Protein AF-A0A392UPU9-F1 (afdb_monomer)

Secondary structure (DSSP, 8-state):
--HHHHHHHHHHHHHHHHHHHHHHHHT---GGGSHHHHH-TTTS-S---SSPPP-------PPP-

Mean predicted aligned error: 13.66 Å

Organism: NCBI:txid97028

Radius of gyration: 23.84 Å; Cα contacts (8 Å, |Δi|>4): 9; chains: 1; bounding box: 49×49×51 Å

Solvent-accessible surface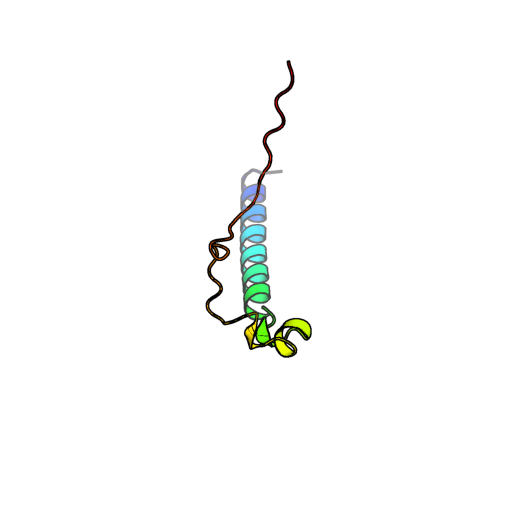 area (backbone atoms only — not comparable to full-atom values): 4353 Å² total; per-residue (Å²): 138,55,78,66,57,57,53,50,56,53,50,54,51,51,53,53,48,52,53,51,50,49,54,51,59,72,62,50,69,54,66,72,69,37,67,72,38,59,76,38,56,86,79,64,49,97,77,70,66,94,62,75,76,94,70,93,76,93,79,84,86,86,83,79,137

Nearest PDB structures (foldseek):
  6kgx-assembly1_b8  TM=4.783E-01  e=9.760E+00  Porphyridium purpureum

Foldseek 3Di:
DDPVVVVVVVVVVVVVVVVVVVVVVVVPDPPCNPPVCVVPVVVCDVDDDPDDPDDDDDDDDDDDD

pLDDT: mean 82.04, std 9.6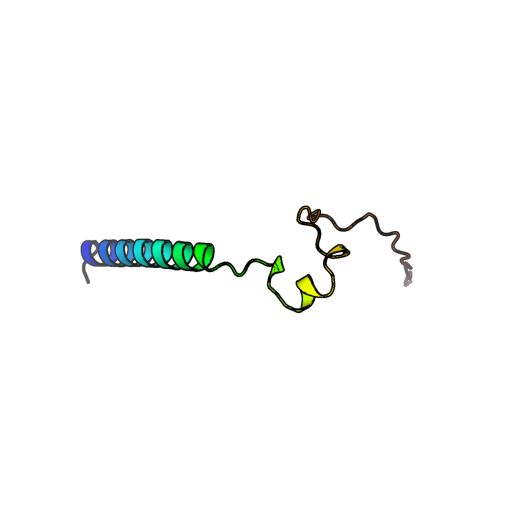6, range [61.53, 96.31]

Sequence (65 aa):
MSTKQVKESVKEQAELFAVFASLKLESKVKVEELPVVREFPDVFPGNVSDVPPEREVEFTIDLVP

Structure (mmCIF, N/CA/C/O backbone):
data_AF-A0A392UPU9-F1
#
_entry.id   AF-A0A392UPU9-F1
#
loop_
_atom_site.group_PDB
_atom_site.id
_atom_site.type_symbol
_atom_site.label_atom_id
_atom_site.label_alt_id
_atom_site.label_comp_id
_atom_site.label_asym_id
_atom_site.label_entity_id
_atom_site.label_seq_id
_atom_site.pdbx_PDB_ins_code
_atom_site.Cartn_x
_atom_site.Cartn_y
_atom_site.Cartn_z
_atom_site.occupancy
_atom_site.B_iso_or_equiv
_atom_site.auth_seq_id
_atom_site.auth_comp_id
_atom_site.auth_asym_id
_atom_site.auth_atom_id
_atom_site.pdbx_PDB_model_num
ATOM 1 N N . MET A 1 1 ? -32.582 28.670 1.138 1.00 61.53 1 MET A N 1
ATOM 2 C CA . MET A 1 1 ? -31.547 27.948 1.915 1.00 61.53 1 MET A CA 1
ATOM 3 C C . MET A 1 1 ? -30.677 28.960 2.647 1.00 61.53 1 MET A C 1
ATOM 5 O O . MET A 1 1 ? -30.290 29.946 2.034 1.00 61.53 1 MET A O 1
ATOM 9 N N . SER A 1 2 ? -30.421 28.760 3.943 1.00 87.81 2 SER A N 1
ATOM 10 C CA . SER A 1 2 ? -29.591 29.652 4.775 1.00 87.81 2 SER A CA 1
ATOM 11 C C . SER A 1 2 ? -28.159 29.127 4.868 1.00 87.81 2 SER A C 1
ATOM 13 O O . SER A 1 2 ? -27.947 27.918 4.938 1.00 87.81 2 SER A O 1
ATOM 15 N N . THR A 1 3 ? -27.178 30.026 4.934 1.00 82.38 3 THR A N 1
ATOM 16 C CA . THR A 1 3 ? -25.749 29.687 5.064 1.00 82.38 3 THR A CA 1
ATOM 17 C C . THR A 1 3 ? -25.439 28.859 6.312 1.00 82.38 3 THR A C 1
ATOM 19 O O . THR A 1 3 ? -24.485 28.086 6.307 1.00 82.38 3 THR A O 1
ATOM 22 N N . LYS A 1 4 ? -26.254 28.979 7.368 1.00 89.88 4 LYS A N 1
ATOM 23 C CA . LYS A 1 4 ? -26.138 28.157 8.581 1.00 89.88 4 LYS A CA 1
ATOM 24 C C . LYS A 1 4 ? -26.479 26.690 8.307 1.00 89.88 4 LYS A C 1
ATOM 26 O O . LYS A 1 4 ? -25.699 25.821 8.667 1.00 89.88 4 LYS A O 1
ATOM 31 N N . GLN A 1 5 ? -27.574 26.441 7.587 1.00 89.31 5 GLN A N 1
ATOM 32 C CA . GLN A 1 5 ? -28.012 25.083 7.251 1.00 89.31 5 GLN A CA 1
ATOM 33 C C . GLN A 1 5 ? -27.021 24.374 6.325 1.00 89.31 5 GLN A C 1
ATOM 35 O O . GLN A 1 5 ? -26.712 23.211 6.534 1.00 89.31 5 GLN A O 1
ATOM 40 N N . VAL A 1 6 ? -26.451 25.091 5.348 1.00 90.12 6 VAL A N 1
ATOM 41 C CA . VAL A 1 6 ? -25.434 24.518 4.447 1.00 90.12 6 VAL A CA 1
ATOM 42 C C . VAL A 1 6 ? -24.199 24.048 5.224 1.00 90.12 6 VAL A C 1
ATOM 44 O O . VAL A 1 6 ? -23.679 22.971 4.958 1.00 90.12 6 VAL A O 1
ATOM 47 N N . LYS A 1 7 ? -23.733 24.833 6.205 1.00 88.06 7 LYS A N 1
ATOM 48 C CA . LYS A 1 7 ? -22.572 24.463 7.031 1.00 88.06 7 LYS A CA 1
ATOM 49 C C . LYS A 1 7 ? -22.849 23.259 7.928 1.00 88.06 7 LYS A C 1
ATOM 51 O O . LYS A 1 7 ? -21.959 22.439 8.123 1.00 88.06 7 LYS A O 1
ATOM 56 N N . GLU A 1 8 ? -24.059 23.170 8.462 1.00 92.94 8 GLU A N 1
ATOM 57 C CA . GLU A 1 8 ? -24.486 22.067 9.320 1.00 92.94 8 GLU A CA 1
ATOM 58 C C . GLU A 1 8 ? -24.551 20.747 8.540 1.00 92.94 8 GLU A C 1
ATOM 60 O O . GLU A 1 8 ? -23.924 19.777 8.956 1.00 92.94 8 GLU A O 1
ATOM 65 N N . SER A 1 9 ? -25.144 20.749 7.339 1.00 79.94 9 SER A N 1
ATOM 66 C CA . SER A 1 9 ? -25.178 19.561 6.471 1.00 79.94 9 SER A CA 1
ATOM 67 C C . SER A 1 9 ? -23.787 19.097 6.030 1.00 79.94 9 SER A C 1
ATOM 69 O O . SER A 1 9 ? -23.524 17.900 5.967 1.00 79.94 9 SER A O 1
ATOM 71 N N . VAL A 1 10 ? -22.868 20.029 5.745 1.00 93.00 10 VAL A N 1
ATOM 72 C CA . VAL A 1 10 ? -21.476 19.679 5.404 1.00 93.00 10 VAL A CA 1
ATOM 73 C C . VAL A 1 10 ? -20.760 19.044 6.598 1.00 93.00 10 VAL A C 1
ATOM 75 O O . VAL A 1 10 ? -19.997 18.095 6.418 1.00 93.00 10 VAL A O 1
ATOM 78 N N . LYS A 1 11 ? -21.010 19.536 7.817 1.00 93.19 11 LYS A N 1
ATOM 79 C CA . LYS A 1 11 ? -20.430 18.968 9.038 1.00 93.19 11 LYS A CA 1
ATOM 80 C C . LYS A 1 11 ? -20.949 17.550 9.297 1.00 93.19 11 LYS A C 1
ATOM 82 O O . LYS A 1 11 ? -20.132 16.656 9.497 1.00 93.19 11 LYS A O 1
ATOM 87 N N . GLU A 1 12 ? -22.262 17.332 9.230 1.00 95.38 12 GLU A N 1
ATOM 88 C CA . GLU A 1 12 ? -22.853 15.989 9.367 1.00 95.38 12 GLU A CA 1
ATOM 89 C C . GLU A 1 12 ? -22.296 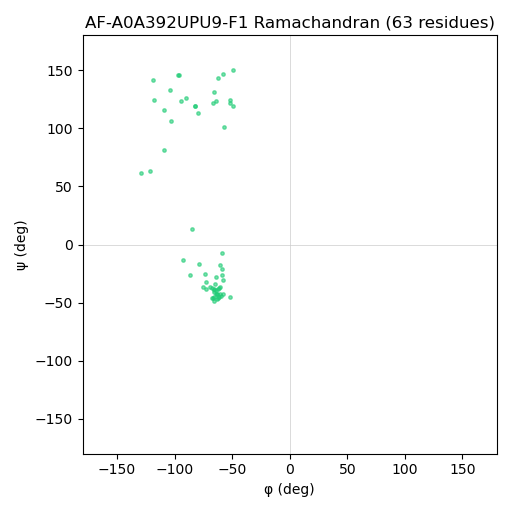15.017 8.323 1.00 95.38 12 GLU A C 1
ATOM 91 O O . GLU A 1 12 ? -21.943 13.884 8.644 1.00 95.38 12 GLU A O 1
ATOM 96 N N . GLN A 1 13 ? -22.154 15.465 7.072 1.00 93.62 13 GLN A N 1
ATOM 97 C CA . GLN A 1 13 ? -21.601 14.635 6.007 1.00 93.62 13 GLN A CA 1
ATOM 98 C C . GLN A 1 13 ? -20.132 14.259 6.264 1.00 93.62 13 GLN A C 1
ATOM 100 O O . GLN A 1 13 ? -19.734 13.125 5.992 1.00 93.62 13 GLN A O 1
ATOM 105 N N . ALA A 1 14 ? -19.329 15.185 6.797 1.00 94.38 14 ALA A N 1
ATOM 106 C CA . ALA A 1 14 ? -17.939 14.920 7.155 1.00 94.38 14 ALA A CA 1
ATOM 107 C C . ALA A 1 14 ? -17.827 13.907 8.307 1.00 94.38 14 ALA A C 1
ATOM 109 O O . ALA A 1 14 ? -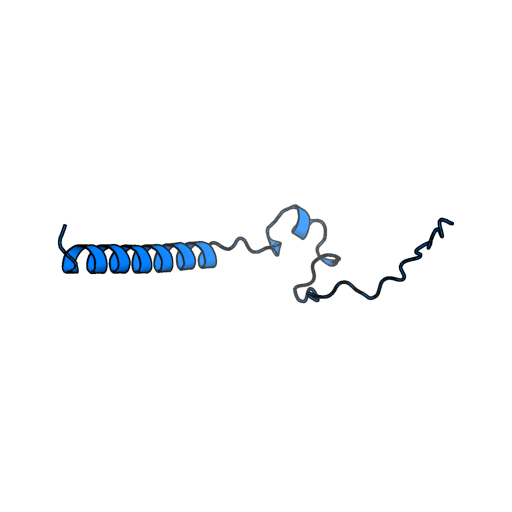16.991 13.004 8.252 1.00 94.38 14 ALA A O 1
ATOM 110 N N . GLU A 1 15 ? -18.689 14.019 9.319 1.00 94.88 15 GLU A N 1
ATOM 111 C CA . GLU A 1 15 ? -18.748 13.074 10.440 1.00 94.88 15 GLU A CA 1
ATOM 112 C C . GLU A 1 15 ? -19.186 11.679 9.975 1.00 94.88 15 GLU A C 1
ATOM 114 O O . GLU A 1 15 ? -18.534 10.684 10.300 1.00 94.88 15 GLU A O 1
ATOM 119 N N . LEU A 1 16 ? -20.222 11.599 9.133 1.00 96.31 16 LEU A N 1
ATOM 120 C CA . LEU A 1 16 ? -20.679 10.341 8.540 1.00 96.31 16 LEU A CA 1
ATOM 121 C C . LEU A 1 16 ? -19.570 9.674 7.711 1.00 96.31 16 LEU A C 1
ATOM 123 O O . LEU A 1 16 ? -19.348 8.466 7.814 1.00 96.31 16 LEU A O 1
ATOM 127 N N . PHE A 1 17 ? -18.854 10.461 6.905 1.00 93.88 17 PHE A N 1
ATOM 128 C CA . PHE A 1 17 ? -17.728 9.971 6.115 1.00 93.88 17 PHE A CA 1
ATOM 129 C C . PHE A 1 17 ? -16.596 9.447 7.002 1.00 93.88 17 PHE A C 1
ATOM 131 O O . PHE A 1 17 ? -16.056 8.379 6.717 1.00 93.88 17 PHE A O 1
ATOM 138 N N . ALA A 1 18 ? -16.260 10.153 8.085 1.00 94.62 18 ALA A N 1
ATOM 139 C CA . ALA A 1 18 ? -15.232 9.716 9.024 1.00 94.62 18 ALA A CA 1
ATOM 140 C C . ALA A 1 18 ? -15.598 8.375 9.678 1.00 94.62 18 ALA A C 1
ATOM 142 O O . ALA A 1 18 ? -14.772 7.465 9.711 1.00 94.62 18 ALA A O 1
ATOM 143 N N . VAL A 1 19 ? -16.847 8.210 10.124 1.00 95.25 19 VAL A N 1
ATOM 144 C CA . VAL A 1 19 ? -17.335 6.940 10.686 1.00 95.25 19 VAL A CA 1
ATOM 145 C C . VAL A 1 19 ? -17.289 5.822 9.643 1.00 95.25 19 VAL A C 1
ATOM 147 O O . VAL A 1 19 ? -16.787 4.736 9.928 1.00 95.25 19 VAL A O 1
ATOM 150 N N . PHE A 1 20 ? -17.750 6.082 8.418 1.00 90.88 20 PHE A N 1
ATOM 151 C CA . PHE A 1 20 ? -17.722 5.095 7.337 1.00 90.88 20 PHE A CA 1
ATOM 152 C C . PHE A 1 20 ? -16.294 4.678 6.961 1.00 90.88 20 PHE A C 1
ATOM 154 O O . PHE A 1 20 ? -16.026 3.492 6.770 1.00 90.88 20 PHE A O 1
ATOM 161 N N . ALA A 1 21 ? -15.367 5.634 6.880 1.00 88.94 21 ALA A N 1
ATOM 162 C CA . ALA A 1 21 ? -13.962 5.365 6.606 1.00 88.94 21 ALA A CA 1
ATOM 163 C C . ALA A 1 21 ? -13.320 4.532 7.724 1.00 88.94 21 ALA A C 1
ATOM 165 O O . ALA A 1 21 ? -12.617 3.572 7.416 1.00 88.94 21 ALA A O 1
ATOM 166 N N . SER A 1 22 ? -13.610 4.836 8.993 1.00 88.38 22 SER A N 1
ATOM 167 C CA . SER A 1 22 ? -13.139 4.052 10.142 1.00 88.38 22 SER A CA 1
ATOM 168 C C . SER A 1 22 ? -13.686 2.626 10.127 1.00 88.38 22 SER A C 1
ATOM 170 O O . SER A 1 22 ? -12.910 1.684 10.225 1.00 88.38 22 SER A O 1
ATOM 172 N N . LEU A 1 23 ? -14.988 2.441 9.887 1.00 87.25 23 LEU A N 1
ATOM 173 C CA . LEU A 1 23 ? -15.596 1.110 9.747 1.00 87.25 23 LEU A CA 1
ATOM 174 C C . LEU A 1 23 ? -14.992 0.325 8.570 1.00 87.25 23 LEU A C 1
ATOM 176 O O . LEU A 1 23 ? -14.796 -0.889 8.641 1.00 87.25 23 LEU A O 1
ATOM 180 N N . LYS A 1 24 ? -14.667 1.010 7.468 1.00 80.69 24 LYS A N 1
ATOM 181 C CA . LYS A 1 24 ? -14.016 0.399 6.301 1.00 80.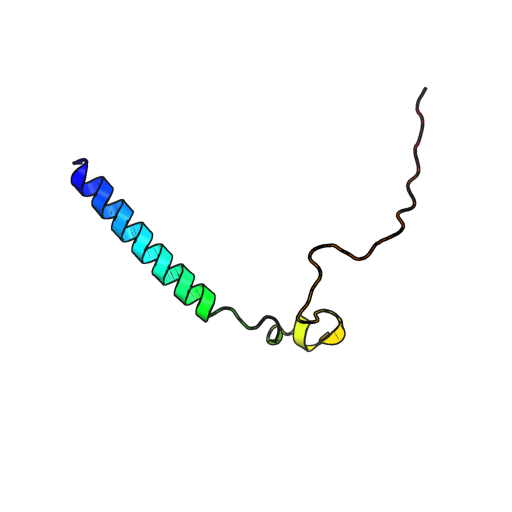69 24 LYS A CA 1
ATOM 182 C C . LYS A 1 24 ? -12.545 0.053 6.562 1.00 80.69 24 LYS A C 1
ATOM 184 O O . LYS A 1 24 ? -12.039 -0.922 6.017 1.00 80.69 24 LYS A O 1
ATOM 189 N N . LEU A 1 25 ? -11.868 0.839 7.395 1.00 78.19 25 LEU A N 1
ATOM 190 C CA . LEU A 1 25 ? -10.502 0.585 7.844 1.00 78.19 25 LEU A CA 1
ATOM 191 C C . LEU A 1 25 ? -10.446 -0.577 8.847 1.00 78.19 25 LEU A C 1
ATOM 193 O O . LEU A 1 25 ? -9.536 -1.395 8.769 1.00 78.19 25 LEU A O 1
ATOM 197 N N . GLU A 1 26 ? -11.428 -0.686 9.742 1.00 71.31 26 GLU A N 1
ATOM 198 C CA . GLU A 1 26 ? -11.582 -1.816 10.670 1.00 71.31 26 GLU A CA 1
ATOM 199 C C . GLU A 1 26 ? -11.971 -3.108 9.942 1.00 71.31 26 GLU A C 1
ATOM 201 O O . GLU A 1 26 ? -11.484 -4.184 10.280 1.00 71.31 26 GLU A O 1
ATOM 206 N N . SER A 1 27 ? -12.796 -3.004 8.896 1.00 66.81 27 SER A N 1
ATOM 207 C CA . SER A 1 27 ? -13.139 -4.118 8.000 1.00 66.81 27 SER A CA 1
ATOM 208 C C . SER A 1 27 ? -12.126 -4.340 6.879 1.00 66.81 27 SER A C 1
ATOM 210 O O . SER A 1 27 ? -12.420 -5.080 5.936 1.00 66.81 27 SER A O 1
ATOM 212 N N . LYS A 1 28 ? -10.936 -3.723 6.956 1.00 65.12 28 LYS A N 1
ATOM 213 C CA . LYS A 1 28 ? -9.835 -4.007 6.036 1.00 65.12 28 LYS A CA 1
ATOM 214 C C . LYS A 1 28 ? -9.546 -5.501 6.134 1.00 65.12 28 LYS A C 1
ATOM 216 O O . LYS A 1 28 ? -8.921 -5.955 7.089 1.00 65.12 28 LYS A O 1
ATOM 221 N N . VAL A 1 29 ? -10.048 -6.250 5.150 1.00 66.81 29 VAL A N 1
ATOM 222 C CA . VAL A 1 29 ? -9.723 -7.661 4.953 1.00 66.81 29 VAL A CA 1
ATOM 223 C C . VAL A 1 29 ? -8.213 -7.723 5.020 1.00 66.81 29 VAL A C 1
ATOM 225 O O . VAL A 1 29 ? -7.534 -7.012 4.267 1.00 66.81 29 VAL A O 1
ATOM 228 N N . LYS A 1 30 ? -7.699 -8.481 5.990 1.00 73.62 30 LYS A N 1
ATOM 229 C CA . LYS A 1 30 ? -6.264 -8.716 6.091 1.00 73.62 30 LYS A CA 1
ATOM 230 C C . LYS A 1 30 ? -5.840 -9.189 4.714 1.00 73.62 30 LYS A C 1
ATOM 232 O O . LYS A 1 30 ? -6.464 -10.087 4.156 1.00 73.62 30 LYS A O 1
ATOM 237 N N . VAL A 1 31 ? -4.877 -8.517 4.102 1.00 75.69 31 VAL A N 1
ATOM 238 C CA . VAL A 1 31 ? -4.467 -8.834 2.726 1.00 75.69 31 VAL A CA 1
ATOM 239 C C . VAL A 1 31 ? -4.023 -10.299 2.664 1.00 75.69 31 VAL A C 1
ATOM 241 O O . VAL A 1 31 ? -4.295 -10.993 1.693 1.00 75.69 31 VAL A O 1
ATOM 244 N N . GLU A 1 32 ? -3.493 -10.790 3.781 1.00 75.44 32 GLU A N 1
ATOM 245 C CA . GLU A 1 32 ? -3.142 -12.169 4.097 1.00 75.44 32 GLU A CA 1
ATOM 246 C C . GLU A 1 32 ? -4.328 -13.154 4.069 1.00 75.44 32 GLU A C 1
ATOM 248 O O . GLU A 1 32 ? -4.107 -14.357 4.022 1.00 75.44 32 GLU A O 1
ATOM 253 N N . GLU A 1 33 ? -5.580 -12.692 4.116 1.00 80.44 33 GLU A N 1
ATOM 254 C CA . GLU A 1 33 ? -6.794 -13.518 4.020 1.00 80.44 33 GLU A CA 1
ATOM 255 C C . GLU A 1 33 ? -7.312 -13.645 2.577 1.00 80.44 33 GLU A C 1
ATOM 257 O O . GLU A 1 33 ? -8.132 -14.527 2.300 1.00 80.44 33 GLU A O 1
ATOM 262 N N . LEU A 1 34 ? -6.822 -12.821 1.640 1.00 85.06 34 LEU A N 1
ATOM 263 C CA . LEU A 1 34 ? -7.187 -12.925 0.2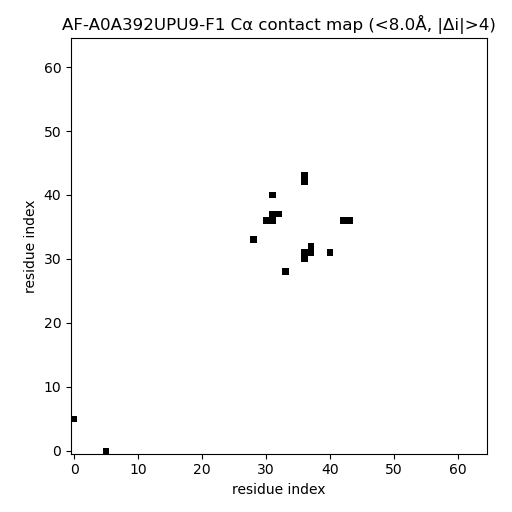26 1.00 85.06 34 LEU A CA 1
ATOM 264 C C . LEU A 1 34 ? -6.666 -14.256 -0.348 1.00 85.06 34 LEU A C 1
ATOM 266 O O . LEU A 1 34 ? -5.483 -14.552 -0.176 1.00 85.06 34 LEU A O 1
ATOM 270 N N . PRO A 1 35 ? -7.489 -15.048 -1.068 1.00 84.69 35 PRO A N 1
ATOM 271 C CA . PRO A 1 35 ? -7.096 -16.374 -1.559 1.00 84.69 35 PRO A CA 1
ATOM 272 C C . PRO A 1 35 ? -5.772 -16.372 -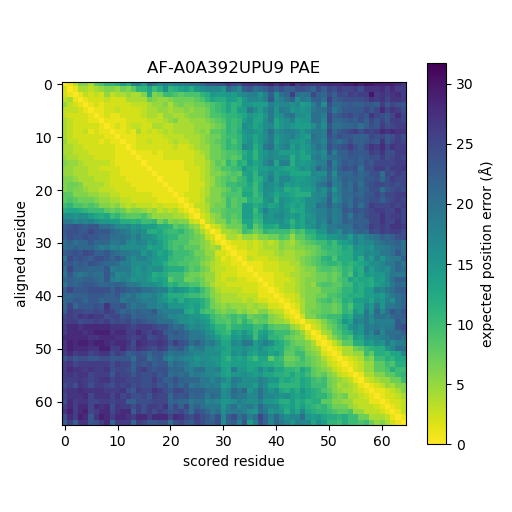2.330 1.00 84.69 35 PRO A C 1
ATOM 274 O O . PRO A 1 35 ? -4.879 -17.152 -2.026 1.00 84.69 35 PRO A O 1
ATOM 277 N N . VAL A 1 36 ? -5.601 -15.401 -3.230 1.00 85.12 36 VAL A N 1
ATOM 278 C CA . VAL A 1 36 ? -4.369 -15.233 -4.011 1.00 85.12 36 VAL A CA 1
ATOM 279 C C . VAL A 1 36 ? -3.144 -14.960 -3.132 1.00 85.12 36 VAL A C 1
ATOM 281 O O . VAL A 1 36 ? -2.070 -15.473 -3.397 1.00 85.12 36 VAL A O 1
ATOM 284 N N . VAL A 1 37 ? -3.277 -14.200 -2.045 1.00 83.31 37 VAL A N 1
ATOM 285 C CA . VAL A 1 37 ? -2.144 -13.903 -1.152 1.00 83.31 37 VAL A CA 1
ATOM 286 C C . VAL A 1 37 ? -1.809 -15.122 -0.291 1.00 83.31 37 VAL A C 1
ATOM 288 O O . VAL A 1 37 ? -0.638 -15.414 -0.069 1.00 83.31 37 VAL A O 1
ATOM 291 N N . ARG A 1 38 ? -2.827 -15.885 0.135 1.00 83.19 38 ARG A N 1
ATOM 292 C CA . ARG A 1 38 ? -2.656 -17.145 0.882 1.00 83.19 38 ARG A CA 1
ATOM 293 C C . ARG A 1 38 ? -1.978 -18.238 0.065 1.00 83.19 38 ARG A C 1
ATOM 295 O O . ARG A 1 38 ? -1.264 -19.053 0.640 1.00 83.19 38 ARG A O 1
ATOM 302 N N . GLU A 1 39 ? -2.228 -18.276 -1.240 1.00 90.25 39 GLU A N 1
ATOM 303 C CA . GLU A 1 39 ? -1.592 -19.215 -2.172 1.00 90.25 39 GLU A CA 1
ATOM 304 C C . GLU A 1 39 ? -0.125 -18.853 -2.454 1.00 90.25 39 GLU A C 1
ATOM 306 O O . GLU A 1 39 ? 0.677 -19.740 -2.741 1.00 90.25 39 GLU A O 1
ATOM 311 N N . PHE A 1 40 ? 0.241 -17.572 -2.313 1.00 85.88 40 PHE A N 1
ATOM 312 C CA . PHE A 1 40 ? 1.582 -17.052 -2.595 1.00 85.88 40 PHE A CA 1
ATOM 313 C C . PHE A 1 40 ? 2.157 -16.222 -1.424 1.00 85.88 40 PHE A C 1
ATOM 315 O O . PHE A 1 40 ? 2.462 -15.038 -1.601 1.00 85.88 40 PHE A O 1
ATOM 322 N N . PRO A 1 41 ? 2.349 -16.817 -0.228 1.00 77.31 41 PRO A N 1
ATOM 323 C CA . PRO A 1 41 ? 2.777 -16.081 0.966 1.00 77.31 41 PRO A CA 1
ATOM 324 C C . PRO A 1 41 ? 4.182 -15.467 0.834 1.00 77.31 41 PRO A C 1
ATOM 326 O O . PRO A 1 41 ? 4.450 -14.422 1.421 1.00 77.31 41 PRO A O 1
ATOM 329 N N . ASP A 1 42 ? 5.057 -16.063 0.020 1.00 77.81 42 ASP A N 1
ATOM 330 C CA . ASP A 1 42 ? 6.428 -15.582 -0.206 1.00 77.81 42 ASP A CA 1
ATOM 331 C C . ASP A 1 42 ? 6.506 -14.393 -1.185 1.00 77.81 42 ASP A C 1
ATOM 333 O O . ASP A 1 42 ? 7.520 -13.698 -1.245 1.00 77.81 42 ASP A O 1
ATOM 337 N N . VAL A 1 43 ? 5.444 -14.147 -1.965 1.00 78.00 43 VAL A N 1
ATOM 338 C CA . VAL A 1 43 ? 5.393 -13.081 -2.987 1.00 78.00 43 VAL A CA 1
ATOM 339 C C . VAL A 1 43 ? 4.954 -11.742 -2.391 1.00 78.00 43 VAL A C 1
ATOM 341 O O . VAL A 1 43 ? 5.324 -10.686 -2.903 1.00 78.00 43 VAL A O 1
ATOM 344 N N . PHE A 1 44 ? 4.199 -11.774 -1.291 1.00 71.88 44 PHE A N 1
ATOM 345 C CA . PHE A 1 44 ? 3.661 -10.588 -0.621 1.00 71.88 44 PHE A CA 1
ATOM 346 C C . PHE A 1 44 ? 4.134 -10.506 0.840 1.00 71.88 44 PHE A C 1
ATOM 348 O O . PHE A 1 44 ? 3.315 -10.571 1.759 1.00 71.88 44 PHE A O 1
ATOM 355 N N . PRO A 1 45 ? 5.450 -10.372 1.0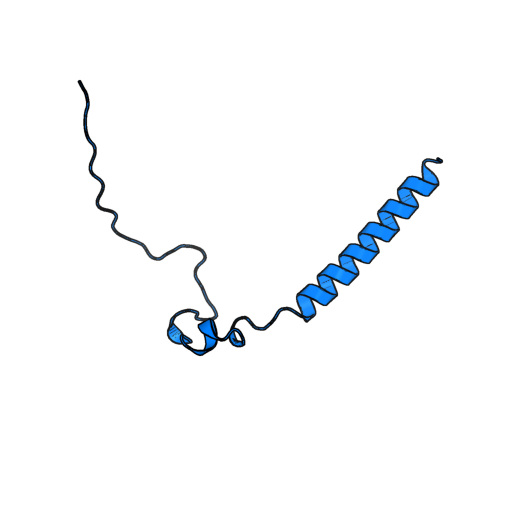94 1.00 67.25 45 PRO A N 1
ATOM 356 C CA . PRO A 1 45 ? 5.946 -10.155 2.446 1.00 67.25 45 PRO A CA 1
ATOM 357 C C . PRO A 1 45 ? 5.399 -8.827 2.987 1.00 67.25 45 PRO A C 1
ATOM 359 O O . PRO A 1 45 ? 5.312 -7.844 2.257 1.00 67.25 45 PRO A O 1
ATOM 362 N N . GLY A 1 46 ? 5.075 -8.762 4.282 1.00 67.31 46 GLY A N 1
ATOM 363 C CA . GLY A 1 46 ? 4.483 -7.569 4.918 1.00 67.31 46 GLY A CA 1
ATOM 364 C C . GLY A 1 46 ? 5.313 -6.272 4.822 1.00 67.31 46 GLY A C 1
ATOM 365 O O . GLY A 1 46 ? 4.820 -5.210 5.184 1.00 67.31 46 GLY A O 1
ATOM 366 N N . ASN A 1 47 ? 6.547 -6.352 4.312 1.00 68.12 47 ASN A N 1
ATOM 367 C CA . ASN A 1 47 ? 7.364 -5.232 3.849 1.00 68.12 47 ASN A CA 1
ATOM 368 C C . ASN A 1 47 ? 7.472 -5.293 2.319 1.00 68.12 47 ASN A C 1
ATOM 370 O O . ASN A 1 47 ? 8.459 -5.793 1.777 1.00 68.12 47 ASN A O 1
ATOM 374 N N . VAL A 1 48 ? 6.459 -4.802 1.611 1.00 64.38 48 VAL A N 1
ATOM 375 C CA . VAL A 1 48 ? 6.574 -4.565 0.168 1.00 64.38 48 VAL A CA 1
ATOM 376 C C . VAL A 1 48 ? 7.274 -3.218 -0.005 1.00 64.38 48 VAL A C 1
ATOM 378 O O . VAL A 1 48 ? 6.787 -2.206 0.490 1.00 64.38 48 VAL A O 1
ATOM 381 N N . SER A 1 49 ? 8.439 -3.194 -0.653 1.00 61.94 49 SER A N 1
ATOM 382 C CA . SER A 1 49 ? 9.067 -1.933 -1.064 1.00 61.94 49 SER A CA 1
ATOM 383 C C . SER A 1 49 ? 8.158 -1.258 -2.092 1.00 61.94 49 SER A C 1
ATOM 385 O O . SER A 1 49 ? 7.855 -1.865 -3.118 1.00 61.94 49 SER A O 1
ATOM 387 N N . ASP A 1 50 ? 7.741 -0.012 -1.841 1.00 67.00 50 ASP A N 1
ATOM 388 C CA . ASP A 1 50 ? 6.955 0.791 -2.799 1.00 67.00 50 ASP A CA 1
ATOM 389 C C . ASP A 1 50 ? 7.695 0.988 -4.134 1.00 67.00 50 ASP A C 1
ATOM 391 O O . ASP A 1 50 ? 7.090 1.274 -5.169 1.00 67.00 50 ASP A O 1
ATOM 395 N N . VAL A 1 51 ? 9.019 0.820 -4.117 1.00 69.31 51 VAL A N 1
ATOM 396 C CA . VAL A 1 51 ? 9.868 0.844 -5.303 1.00 69.31 51 VAL A CA 1
ATOM 397 C C . VAL A 1 51 ? 10.059 -0.594 -5.796 1.00 69.31 51 VAL A C 1
ATOM 399 O O . VAL A 1 51 ? 10.539 -1.430 -5.018 1.00 69.31 51 VAL A O 1
ATOM 402 N N . PRO A 1 52 ? 9.713 -0.912 -7.061 1.00 71.06 52 PRO A N 1
ATOM 403 C CA . PRO A 1 52 ? 10.046 -2.207 -7.638 1.00 71.06 52 PRO A CA 1
ATOM 404 C C . PRO A 1 52 ? 11.571 -2.408 -7.593 1.00 71.06 52 PRO A C 1
ATOM 406 O O . PRO A 1 52 ? 12.302 -1.429 -7.738 1.00 71.06 52 PRO A O 1
ATOM 409 N N . PRO A 1 53 ? 12.068 -3.646 -7.413 1.00 74.44 53 PRO A N 1
ATOM 410 C CA . PRO A 1 53 ? 13.503 -3.922 -7.474 1.00 74.44 53 PRO A CA 1
ATOM 411 C C . PRO A 1 53 ? 14.130 -3.313 -8.733 1.00 74.44 53 PRO A C 1
ATOM 413 O O . PRO A 1 53 ? 13.444 -3.217 -9.755 1.00 74.44 53 PRO A O 1
ATOM 416 N N . GLU A 1 54 ? 15.410 -2.931 -8.678 1.00 79.25 54 GLU A N 1
ATOM 417 C CA . GLU A 1 54 ? 16.135 -2.506 -9.880 1.00 79.25 54 GLU A CA 1
ATOM 418 C C . GLU A 1 54 ? 15.975 -3.577 -10.967 1.00 79.25 54 GLU A C 1
ATOM 420 O O . GLU A 1 54 ? 16.274 -4.755 -10.762 1.00 79.25 54 GLU A O 1
ATOM 425 N N . ARG A 1 55 ? 15.422 -3.171 -12.111 1.00 81.38 55 ARG A N 1
ATOM 426 C CA . ARG A 1 55 ? 15.263 -4.014 -13.294 1.00 81.38 55 ARG A CA 1
ATOM 427 C C . ARG A 1 55 ? 16.076 -3.385 -14.406 1.00 81.38 55 ARG A C 1
ATOM 429 O O . ARG A 1 55 ? 15.855 -2.222 -14.739 1.00 81.38 55 ARG A O 1
ATOM 436 N N . GLU A 1 56 ? 16.982 -4.157 -14.986 1.00 82.19 56 GLU A N 1
ATOM 437 C CA . GLU A 1 56 ? 17.627 -3.775 -16.236 1.00 82.19 56 GLU A CA 1
ATOM 438 C C . GLU A 1 56 ? 16.561 -3.783 -17.338 1.00 82.19 56 GLU A C 1
ATOM 440 O O . GLU A 1 56 ? 15.870 -4.781 -17.548 1.00 82.19 56 GLU A O 1
ATOM 445 N N . VAL A 1 57 ? 16.373 -2.640 -17.998 1.00 82.62 57 VAL A N 1
ATOM 446 C CA . VAL A 1 57 ? 15.476 -2.516 -19.148 1.00 82.62 57 VAL A CA 1
ATOM 447 C C . VAL A 1 57 ? 16.343 -2.328 -20.377 1.00 82.62 57 VAL A C 1
ATOM 449 O O . VAL A 1 57 ? 17.033 -1.318 -20.504 1.00 82.62 57 VAL A O 1
ATOM 452 N N . GLU A 1 58 ? 16.294 -3.293 -21.288 1.00 86.56 58 GLU A N 1
ATOM 453 C CA . GLU A 1 58 ? 16.883 -3.135 -22.609 1.00 86.56 58 GLU A CA 1
ATOM 454 C C . GLU A 1 58 ? 15.914 -2.317 -23.465 1.00 86.56 58 GLU A C 1
ATOM 456 O O . GLU A 1 58 ? 14.786 -2.736 -23.732 1.00 86.56 58 GLU A O 1
ATOM 461 N N . PHE A 1 59 ? 16.324 -1.105 -23.833 1.00 86.38 59 PHE A N 1
ATOM 462 C CA . PHE A 1 59 ? 15.559 -0.245 -24.727 1.00 86.38 59 PHE A CA 1
ATOM 463 C C . PHE A 1 59 ? 16.364 0.045 -25.990 1.00 86.38 59 PHE A C 1
ATOM 465 O O . PHE A 1 59 ? 17.578 0.241 -25.955 1.00 86.38 59 PHE A O 1
ATOM 472 N N . THR A 1 60 ? 15.665 0.084 -27.120 1.00 89.62 60 THR A N 1
ATOM 473 C CA . THR A 1 60 ? 16.227 0.431 -28.426 1.00 89.62 60 THR A CA 1
ATOM 474 C C . THR A 1 60 ? 15.792 1.849 -28.777 1.00 89.62 60 THR A C 1
ATOM 476 O O . THR A 1 60 ? 14.621 2.192 -28.619 1.00 89.62 60 THR A O 1
ATOM 479 N N . ILE A 1 61 ? 16.729 2.691 -29.222 1.00 90.06 61 ILE A N 1
ATOM 480 C CA . ILE A 1 61 ? 16.414 4.024 -29.748 1.00 90.06 61 ILE A CA 1
ATOM 481 C C . ILE A 1 61 ? 16.501 3.962 -31.268 1.00 90.06 61 ILE A C 1
ATOM 483 O O . ILE A 1 61 ? 17.597 3.937 -31.829 1.00 90.06 61 ILE A O 1
ATOM 487 N N . ASP A 1 62 ? 15.347 3.982 -31.923 1.00 90.31 62 ASP A N 1
ATOM 488 C CA . ASP A 1 62 ? 15.274 4.105 -33.374 1.00 90.31 62 ASP A CA 1
ATOM 489 C C . ASP A 1 62 ? 15.390 5.580 -33.771 1.00 90.31 62 ASP A C 1
ATOM 491 O O . ASP A 1 62 ? 14.570 6.418 -33.387 1.00 90.31 62 ASP A O 1
ATOM 495 N N . LEU A 1 63 ? 16.429 5.909 -34.540 1.00 89.44 63 LEU A N 1
ATOM 496 C CA . LEU A 1 63 ? 16.615 7.246 -35.096 1.00 89.44 63 LEU A CA 1
ATOM 497 C C . LEU A 1 63 ? 15.935 7.332 -36.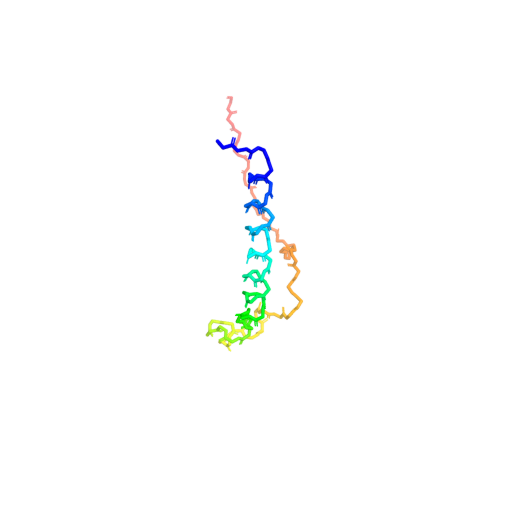463 1.00 89.44 63 LEU A C 1
ATOM 499 O O . LEU A 1 63 ? 16.225 6.543 -37.362 1.00 89.44 63 LEU A O 1
ATOM 503 N N . VAL A 1 64 ? 15.058 8.320 -36.622 1.00 84.62 64 VAL A N 1
ATOM 504 C CA . VAL A 1 64 ? 14.494 8.716 -37.919 1.00 84.62 64 VAL A CA 1
ATOM 505 C C . VAL A 1 64 ? 15.278 9.902 -38.503 1.00 84.62 64 VAL A C 1
ATOM 507 O O . VAL A 1 64 ? 15.753 10.723 -37.715 1.00 84.62 64 VAL A O 1
ATOM 510 N N . PRO A 1 65 ? 15.443 9.985 -39.843 1.00 80.62 65 PRO A N 1
ATOM 511 C CA . PRO A 1 65 ? 16.147 11.087 -40.509 1.00 80.62 65 PRO A CA 1
ATOM 512 C C . PRO A 1 65 ? 15.481 12.454 -40.328 1.00 80.62 65 PRO A C 1
ATOM 514 O O . PRO A 1 65 ? 14.229 12.502 -40.289 1.00 80.62 65 PRO A O 1
#